Protein AF-A0A087SZW8-F1 (afdb_monomer_lite)

Sequence (141 aa):
MQVARVSGPALTCHLWENSPDEQAERQADLRAAETPLQTQIRLKEQAERQTSLGAIETPLQTQVGLEGQAQQKAVIRARDTPKQLQARRIVHAEMQTEHRRNFMHNNWSVFNNSELQYDPSFDYHNHPQIVIGSRTKKWQF

Secondary structure (DSSP, 8-state):
-----------------S-HHHHHHHHHHHHHT--HHHHHHHHHHHHHHHHHHHHT--HHHHHHHHHHHHHHHHHHHHT--HHHHHHHHHHHHHHHHHHHHHIIIIISHHHHSS-S---TTS-TTS-TT------------

Organism: Stegodyphus mimosarum (NCBI:txid407821)

Radius of gyration: 31.67 Å; chains: 1; bounding box: 56×79×94 Å

Structure (mmCIF, N/CA/C/O backbone):
data_AF-A0A087SZW8-F1
#
_entry.id   AF-A0A087SZW8-F1
#
loop_
_atom_site.group_PDB
_atom_site.id
_atom_site.type_symbol
_atom_site.label_atom_id
_atom_site.label_alt_id
_atom_site.label_comp_id
_atom_site.label_asym_id
_atom_site.label_entity_id
_atom_site.label_seq_id
_atom_site.pdbx_PDB_ins_code
_atom_site.Cartn_x
_atom_site.Cartn_y
_atom_site.Cartn_z
_atom_site.occupancy
_atom_site.B_iso_or_equiv
_atom_site.auth_seq_id
_atom_site.auth_comp_id
_atom_site.auth_asym_id
_atom_site.auth_atom_id
_atom_site.pdbx_PDB_model_num
ATOM 1 N N . MET A 1 1 ? -12.917 49.881 -51.740 1.00 40.97 1 MET A N 1
ATOM 2 C CA . MET A 1 1 ? -13.170 49.271 -50.417 1.00 40.97 1 MET A CA 1
ATOM 3 C C . MET A 1 1 ? -12.215 48.104 -50.237 1.00 40.97 1 MET A C 1
ATOM 5 O O . MET A 1 1 ? -12.313 47.131 -50.970 1.00 40.97 1 MET A O 1
ATOM 9 N N . GLN A 1 2 ? -11.235 48.258 -49.347 1.00 39.19 2 GLN A N 1
ATOM 10 C CA . GLN A 1 2 ? -10.302 47.205 -48.946 1.00 39.19 2 GLN A CA 1
ATOM 11 C C . GLN A 1 2 ? -10.979 46.318 -47.900 1.00 39.19 2 GLN A C 1
ATOM 13 O O . GLN A 1 2 ? -11.567 46.836 -46.954 1.00 39.19 2 GLN A O 1
ATOM 18 N N . VAL A 1 3 ? -10.877 44.999 -48.054 1.00 39.56 3 VAL A N 1
ATOM 19 C CA . VAL A 1 3 ? -11.194 44.040 -46.989 1.00 39.56 3 VAL A CA 1
ATOM 20 C C . VAL A 1 3 ? -9.885 43.370 -46.603 1.00 39.56 3 VAL A C 1
ATOM 22 O O . VAL A 1 3 ? -9.327 42.573 -47.358 1.00 39.56 3 VAL A O 1
ATOM 25 N N . ALA A 1 4 ? -9.357 43.776 -45.452 1.00 37.75 4 ALA A N 1
ATOM 26 C CA . ALA A 1 4 ? -8.173 43.197 -44.847 1.00 37.75 4 ALA A CA 1
ATOM 27 C C . ALA A 1 4 ? -8.467 41.740 -44.462 1.00 37.75 4 ALA A C 1
ATOM 29 O O . ALA A 1 4 ? -9.341 41.469 -43.640 1.00 37.75 4 ALA A O 1
ATOM 30 N N . ARG A 1 5 ? -7.735 40.790 -45.052 1.00 39.59 5 ARG A N 1
ATOM 31 C CA . ARG A 1 5 ? -7.655 39.430 -44.513 1.00 39.59 5 ARG A CA 1
ATOM 32 C C . ARG A 1 5 ? -6.698 39.474 -43.327 1.00 39.59 5 ARG A C 1
ATOM 34 O O . ARG A 1 5 ? -5.496 39.635 -43.508 1.00 39.59 5 ARG A O 1
ATOM 41 N N . VAL A 1 6 ? -7.250 39.374 -42.122 1.00 42.34 6 VAL A N 1
ATOM 42 C CA . VAL A 1 6 ? -6.478 39.205 -40.889 1.00 42.34 6 VAL A CA 1
ATOM 43 C C . VAL A 1 6 ? -5.785 37.846 -40.967 1.00 42.34 6 VAL A C 1
ATOM 45 O O . VAL A 1 6 ? -6.427 36.801 -40.902 1.00 42.34 6 VAL A O 1
ATOM 48 N N . SER A 1 7 ? -4.470 37.876 -41.171 1.00 43.94 7 SER A N 1
ATOM 49 C CA . SER A 1 7 ? -3.593 36.717 -41.044 1.00 43.94 7 SER A CA 1
ATOM 50 C C . SER A 1 7 ? -3.532 36.333 -39.567 1.00 43.94 7 SER A C 1
ATOM 52 O O . SER A 1 7 ? -2.878 37.012 -38.779 1.00 43.94 7 SER A O 1
ATOM 54 N N . GLY A 1 8 ? -4.245 35.276 -39.173 1.00 45.50 8 GLY A N 1
ATOM 55 C CA . GLY A 1 8 ? -4.063 34.662 -37.859 1.00 45.50 8 GLY A CA 1
ATOM 56 C C . GLY A 1 8 ? -2.666 34.035 -37.762 1.00 45.50 8 GLY A C 1
ATOM 57 O O . GLY A 1 8 ? -2.163 33.538 -38.774 1.00 45.50 8 GLY A O 1
ATOM 58 N N . PRO A 1 9 ? -2.010 34.056 -36.589 1.00 46.84 9 PRO A N 1
ATOM 59 C CA . PRO A 1 9 ? -0.742 33.367 -36.426 1.00 46.84 9 PRO A CA 1
ATOM 60 C C . PRO A 1 9 ? -0.985 31.862 -36.555 1.00 46.84 9 PRO A C 1
ATOM 62 O O . PRO A 1 9 ? -1.656 31.249 -35.724 1.00 46.84 9 PRO A O 1
ATOM 65 N N . ALA A 1 10 ? -0.434 31.271 -37.614 1.00 45.62 10 ALA A N 1
ATOM 66 C CA . ALA A 1 10 ? -0.171 29.846 -37.660 1.00 45.62 10 ALA A CA 1
ATOM 67 C C . ALA A 1 10 ? 0.727 29.532 -36.458 1.00 45.62 10 ALA A C 1
ATOM 69 O O . ALA A 1 10 ? 1.899 29.906 -36.443 1.00 45.62 10 ALA A O 1
ATOM 70 N N . LEU A 1 11 ? 0.150 28.928 -35.418 1.00 49.84 11 LEU A N 1
ATOM 71 C CA . LEU A 1 11 ? 0.903 28.412 -34.285 1.00 49.84 11 LEU A CA 1
ATOM 72 C C . LEU A 1 11 ? 1.816 27.311 -34.823 1.00 49.84 11 LEU A C 1
ATOM 74 O O . LEU A 1 11 ? 1.408 26.173 -35.031 1.00 49.84 11 LEU A O 1
ATOM 78 N N . THR A 1 12 ? 3.051 27.695 -35.117 1.00 48.44 12 THR A N 1
ATOM 79 C CA . THR A 1 12 ? 4.156 26.815 -35.463 1.00 48.44 12 THR A CA 1
ATOM 80 C C . THR A 1 12 ? 4.356 25.812 -34.332 1.00 48.44 12 THR A C 1
ATOM 82 O O . THR A 1 12 ? 4.885 26.155 -33.278 1.00 48.44 12 THR A O 1
ATOM 85 N N . CYS A 1 13 ? 3.965 24.557 -34.558 1.00 50.44 13 CYS A N 1
ATOM 86 C CA . CYS A 1 13 ? 4.208 23.410 -33.676 1.00 50.44 13 CYS A CA 1
ATOM 87 C C . CYS A 1 13 ? 5.693 22.978 -33.619 1.00 50.44 13 CYS A C 1
ATOM 89 O O . CYS A 1 13 ? 5.978 21.803 -33.417 1.00 50.44 13 CYS A O 1
ATOM 91 N N . HIS A 1 14 ? 6.649 23.890 -33.815 1.00 49.34 14 HIS A N 1
ATOM 92 C CA . HIS A 1 14 ? 8.070 23.565 -34.002 1.00 49.34 14 HIS A CA 1
ATOM 93 C C . HIS A 1 14 ? 8.968 23.886 -32.801 1.00 49.34 14 HIS A C 1
ATOM 95 O O . HIS A 1 14 ? 10.162 24.087 -32.978 1.00 49.34 14 HIS A O 1
ATOM 101 N N . LEU A 1 15 ? 8.434 23.912 -31.577 1.00 51.00 15 LEU A N 1
ATOM 102 C CA . LEU A 1 15 ? 9.267 24.119 -30.387 1.00 51.00 15 LEU A CA 1
ATOM 103 C C . LEU A 1 15 ? 8.743 23.379 -29.146 1.00 51.00 15 LEU A C 1
ATOM 105 O O . LEU A 1 15 ? 8.576 23.959 -28.080 1.00 51.00 15 LEU A O 1
ATOM 109 N N . TRP A 1 16 ? 8.480 22.080 -29.285 1.00 55.34 16 TRP A N 1
ATOM 110 C CA . TRP A 1 16 ? 8.518 21.150 -28.149 1.00 55.34 16 TRP A CA 1
ATOM 111 C C . TRP A 1 16 ? 9.837 20.380 -28.229 1.00 55.34 16 TRP A C 1
ATOM 113 O O . TRP A 1 16 ? 9.863 19.177 -28.474 1.00 55.34 16 TRP A O 1
ATOM 123 N N . GLU A 1 17 ? 10.955 21.095 -28.115 1.00 58.66 17 GLU A N 1
ATOM 124 C CA . GLU A 1 17 ? 12.259 20.462 -27.926 1.00 58.66 17 GLU A CA 1
ATOM 125 C C . GLU A 1 17 ? 12.259 19.830 -26.539 1.00 58.66 17 GLU A C 1
ATOM 127 O O . GLU A 1 17 ? 12.381 20.532 -25.536 1.00 58.66 17 GLU A O 1
ATOM 132 N N . ASN A 1 18 ? 11.973 18.526 -26.522 1.00 60.97 18 ASN A N 1
ATOM 133 C CA . ASN A 1 18 ? 12.292 17.475 -25.554 1.00 60.97 18 ASN A CA 1
ATOM 134 C C . ASN A 1 18 ? 11.125 16.476 -25.575 1.00 60.97 18 ASN A C 1
ATOM 136 O O . ASN A 1 18 ? 10.067 16.756 -25.002 1.00 60.97 18 ASN A O 1
ATOM 140 N N . SER A 1 19 ? 11.307 15.323 -26.226 1.00 77.75 19 SER A N 1
ATOM 141 C CA . SER A 1 19 ? 10.307 14.245 -26.186 1.00 77.75 19 SER A CA 1
ATOM 142 C C . SER A 1 19 ? 10.031 13.863 -24.718 1.00 77.75 19 SER A C 1
ATOM 144 O O . SER A 1 19 ? 10.971 13.880 -23.914 1.00 77.75 19 SER A O 1
ATOM 146 N N . PRO A 1 20 ? 8.790 13.515 -24.318 1.00 80.38 20 PRO A N 1
ATOM 147 C CA . PRO A 1 20 ? 8.496 13.020 -22.968 1.00 80.38 20 PRO A CA 1
ATOM 148 C C . PRO A 1 20 ? 9.444 11.899 -22.514 1.00 80.38 20 PRO A C 1
ATOM 150 O O . PRO A 1 20 ? 9.788 11.822 -21.334 1.00 80.38 20 PRO A O 1
ATOM 153 N N . ASP A 1 21 ? 9.926 11.096 -23.463 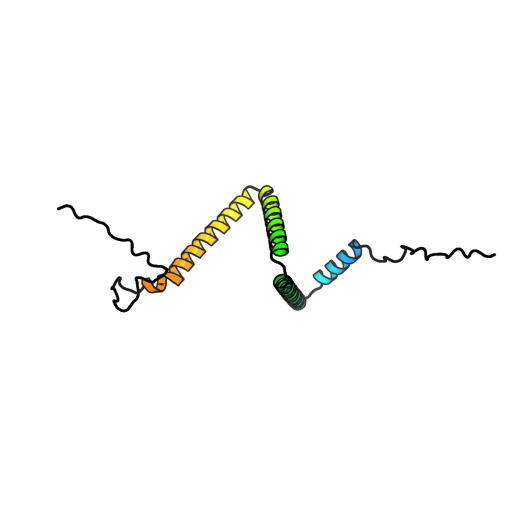1.00 83.50 21 ASP A N 1
ATOM 154 C CA . ASP A 1 21 ? 10.889 10.021 -23.226 1.00 83.50 21 ASP A CA 1
ATOM 155 C C . ASP A 1 21 ? 12.265 10.564 -22.795 1.00 83.50 21 ASP A C 1
ATOM 157 O O . ASP A 1 21 ? 12.802 10.155 -21.768 1.00 83.50 21 ASP A O 1
ATOM 161 N N . GLU A 1 22 ? 12.789 11.588 -23.476 1.00 85.44 22 GLU A N 1
ATOM 162 C CA . GLU A 1 22 ? 14.067 12.237 -23.127 1.00 85.44 22 GLU A CA 1
ATOM 163 C C . GLU A 1 22 ? 13.997 12.981 -21.782 1.00 85.44 22 GLU A C 1
ATOM 165 O O . GLU A 1 22 ? 15.005 13.215 -21.109 1.00 85.44 22 GLU A O 1
ATOM 170 N N . GLN A 1 23 ? 12.809 13.441 -21.383 1.00 87.00 23 GLN A N 1
ATOM 171 C CA . GLN A 1 23 ? 12.600 14.028 -20.058 1.00 87.00 23 GLN A CA 1
ATOM 172 C C . GLN A 1 23 ? 12.575 12.949 -18.972 1.00 87.00 23 GLN A C 1
ATOM 174 O O . GLN A 1 23 ? 13.165 13.141 -17.906 1.00 87.00 23 GLN A O 1
ATOM 179 N N . ALA A 1 24 ? 11.924 11.815 -19.240 1.00 89.44 24 ALA A N 1
ATOM 180 C CA . ALA A 1 24 ? 11.871 10.686 -18.321 1.00 89.44 24 ALA A CA 1
ATOM 181 C C . ALA A 1 24 ? 13.263 10.084 -18.076 1.00 89.44 24 ALA A C 1
ATOM 183 O O . ALA A 1 24 ? 13.597 9.802 -16.923 1.00 89.44 24 ALA A O 1
ATOM 184 N N . GLU A 1 25 ? 14.083 9.956 -19.124 1.00 92.00 25 GLU A N 1
ATOM 185 C CA . GLU A 1 25 ? 15.470 9.483 -19.031 1.00 92.00 25 GLU A CA 1
ATOM 186 C C . GLU A 1 25 ? 16.326 10.411 -18.167 1.00 92.00 25 GLU A C 1
ATOM 188 O O . GLU A 1 25 ? 16.887 9.972 -17.165 1.00 92.00 25 GLU A O 1
ATOM 193 N N . ARG A 1 26 ? 16.317 11.723 -18.439 1.00 90.19 26 ARG A N 1
ATOM 194 C CA . ARG A 1 26 ? 17.044 12.698 -17.606 1.00 90.19 26 ARG A CA 1
ATOM 195 C C . ARG A 1 26 ? 16.618 12.655 -16.142 1.00 90.19 26 ARG A C 1
ATOM 197 O O . ARG A 1 26 ? 17.454 12.752 -15.248 1.00 90.19 26 ARG A O 1
ATOM 204 N N . GLN A 1 27 ? 15.323 12.506 -15.869 1.00 91.25 27 GLN A N 1
ATOM 205 C CA . GLN A 1 27 ? 14.849 12.354 -14.494 1.00 91.25 27 GLN A CA 1
ATOM 206 C C . GLN A 1 27 ? 15.308 11.039 -13.859 1.00 91.25 27 GLN A C 1
ATOM 208 O O . GLN A 1 27 ? 15.560 11.009 -12.656 1.00 91.25 27 GLN A O 1
ATOM 213 N N . ALA A 1 28 ? 15.389 9.950 -14.624 1.00 92.62 28 ALA A N 1
ATOM 214 C CA . ALA A 1 28 ? 15.907 8.681 -14.131 1.00 92.62 28 ALA A CA 1
ATOM 215 C C . ALA A 1 28 ? 17.396 8.789 -13.776 1.00 92.62 28 ALA A C 1
ATOM 217 O O . ALA A 1 28 ? 17.771 8.363 -12.685 1.00 92.62 28 ALA A O 1
ATOM 218 N N . ASP A 1 29 ? 18.195 9.439 -14.621 1.00 94.25 29 ASP A N 1
ATOM 219 C CA . ASP A 1 29 ? 19.623 9.666 -14.380 1.00 94.25 29 ASP A CA 1
ATOM 220 C C . ASP A 1 29 ? 19.860 10.547 -13.152 1.00 94.25 29 ASP A C 1
ATOM 222 O O . ASP A 1 29 ? 20.668 10.212 -12.284 1.00 94.25 29 ASP A O 1
ATOM 226 N N . LEU A 1 30 ? 19.094 11.636 -13.016 1.00 92.38 30 LEU A N 1
ATOM 227 C CA . LEU A 1 30 ? 19.144 12.485 -11.824 1.00 92.38 30 LEU A CA 1
ATOM 228 C C . LEU A 1 30 ? 18.779 11.700 -10.561 1.00 92.38 30 LEU A C 1
ATOM 230 O O . LEU A 1 30 ? 19.473 11.825 -9.557 1.00 92.38 30 LEU A O 1
ATOM 234 N N . ARG A 1 31 ? 17.743 10.848 -10.617 1.00 92.25 31 ARG A N 1
ATOM 235 C CA . ARG A 1 31 ? 17.362 9.979 -9.491 1.00 92.25 31 ARG A CA 1
ATOM 236 C C . ARG A 1 31 ? 18.438 8.947 -9.161 1.00 92.25 31 ARG A C 1
ATOM 238 O O . ARG A 1 31 ? 18.642 8.658 -7.988 1.00 92.25 31 ARG A O 1
ATOM 245 N N . ALA A 1 32 ? 19.117 8.390 -10.161 1.00 93.62 32 ALA A N 1
ATOM 246 C CA . ALA A 1 32 ? 20.194 7.425 -9.954 1.00 93.62 32 ALA A CA 1
ATOM 247 C C . ALA A 1 32 ? 21.436 8.065 -9.310 1.00 93.62 32 ALA A C 1
ATOM 249 O O . ALA A 1 32 ? 22.161 7.394 -8.578 1.00 93.62 32 ALA A O 1
ATOM 250 N N . ALA A 1 33 ? 21.656 9.359 -9.552 1.00 95.50 33 ALA A N 1
ATOM 251 C CA . ALA A 1 33 ? 22.738 10.138 -8.959 1.00 95.50 33 ALA A CA 1
ATOM 252 C C . ALA A 1 33 ? 22.401 10.736 -7.575 1.00 95.50 33 ALA A C 1
ATOM 254 O O . ALA A 1 33 ? 23.278 11.338 -6.950 1.00 95.50 33 ALA A O 1
ATOM 255 N N . GLU A 1 34 ? 21.163 10.597 -7.078 1.00 95.38 34 GLU A N 1
ATOM 256 C CA . GLU A 1 34 ? 20.768 11.118 -5.764 1.00 95.38 34 GLU A CA 1
ATOM 257 C C . GLU A 1 34 ? 21.571 10.451 -4.637 1.00 95.38 34 GLU A C 1
ATOM 259 O O . GLU A 1 34 ? 21.674 9.229 -4.529 1.00 95.38 34 GLU A O 1
ATOM 264 N N . THR A 1 35 ? 22.079 11.265 -3.713 1.00 97.12 35 THR A N 1
ATOM 265 C CA . THR A 1 35 ? 22.602 10.748 -2.443 1.00 97.12 35 THR A CA 1
ATOM 266 C C . THR A 1 35 ? 21.459 10.216 -1.566 1.00 97.12 35 THR A C 1
ATOM 268 O O . THR A 1 35 ? 20.315 10.674 -1.688 1.00 97.12 35 THR A O 1
ATOM 271 N N . PRO A 1 36 ? 21.737 9.327 -0.593 1.00 96.06 36 PRO A N 1
ATOM 272 C CA . PRO A 1 36 ? 20.712 8.844 0.335 1.00 96.06 36 PRO A CA 1
ATOM 273 C C . PRO A 1 36 ? 19.994 9.964 1.105 1.00 96.06 36 PRO A C 1
ATOM 275 O O . PRO A 1 36 ? 18.805 9.849 1.404 1.00 96.06 36 PRO A O 1
ATOM 278 N N . LEU A 1 37 ? 20.696 11.061 1.418 1.00 96.75 37 LEU A N 1
ATOM 279 C CA . LEU A 1 37 ? 20.106 12.218 2.095 1.00 96.75 37 LEU A CA 1
ATOM 280 C C . LEU A 1 37 ? 19.155 12.983 1.164 1.00 96.75 37 LEU A C 1
ATOM 282 O O . LEU A 1 37 ? 18.040 13.305 1.566 1.00 96.75 37 LEU A O 1
ATOM 286 N N . GLN A 1 38 ? 19.555 13.220 -0.089 1.00 95.69 38 GLN A N 1
ATOM 287 C CA . GLN A 1 38 ? 18.692 13.852 -1.095 1.00 95.69 38 GLN A CA 1
ATOM 288 C C . GLN A 1 38 ? 17.452 13.002 -1.388 1.00 95.69 38 GLN A C 1
ATOM 290 O O . GLN A 1 38 ? 16.347 13.537 -1.440 1.00 95.69 38 GLN A O 1
ATOM 295 N N . THR A 1 39 ? 17.615 11.678 -1.480 1.00 95.69 39 THR A N 1
ATOM 296 C CA . THR A 1 39 ? 16.491 10.745 -1.643 1.00 95.69 39 THR A CA 1
ATOM 297 C C . THR A 1 39 ? 15.504 10.874 -0.481 1.00 95.69 39 THR A C 1
ATOM 299 O O . THR A 1 39 ? 14.300 10.980 -0.704 1.00 95.69 39 THR A O 1
ATOM 302 N N . GLN A 1 40 ? 15.991 10.905 0.766 1.00 97.25 40 GLN A N 1
ATOM 303 C CA . GLN A 1 40 ? 15.127 11.064 1.940 1.00 97.25 40 GLN A CA 1
ATOM 304 C C . GLN A 1 40 ? 14.381 12.400 1.947 1.00 97.25 40 GLN A C 1
ATOM 306 O O . GLN A 1 40 ? 13.179 12.413 2.208 1.00 97.25 40 GLN A O 1
ATOM 311 N N . ILE A 1 41 ? 15.063 13.506 1.634 1.00 97.12 41 ILE A N 1
ATOM 312 C CA . ILE A 1 41 ? 14.442 14.836 1.555 1.00 97.12 41 ILE A CA 1
ATOM 313 C C . ILE A 1 41 ? 13.338 14.836 0.492 1.00 97.12 41 ILE A C 1
ATOM 315 O O . ILE A 1 41 ? 12.195 15.173 0.800 1.00 97.12 41 ILE A O 1
ATOM 319 N N . ARG A 1 42 ? 13.634 14.349 -0.720 1.00 96.75 42 ARG A N 1
ATOM 320 C CA . ARG A 1 42 ? 12.658 14.259 -1.815 1.00 96.75 42 ARG A CA 1
ATOM 321 C C . ARG A 1 42 ? 11.444 13.410 -1.440 1.00 96.75 42 ARG A C 1
ATOM 323 O O . ARG A 1 42 ? 10.311 13.789 -1.734 1.00 96.75 42 ARG A O 1
ATOM 330 N N . LEU A 1 43 ? 11.663 12.254 -0.808 1.00 96.62 43 LEU A N 1
ATOM 331 C CA . LEU A 1 43 ? 10.582 11.372 -0.360 1.00 96.62 43 LEU A CA 1
ATOM 332 C C . LEU A 1 43 ? 9.719 12.028 0.719 1.00 96.62 43 LEU A C 1
ATOM 334 O O . LEU A 1 43 ? 8.495 11.902 0.673 1.00 96.62 43 LEU A O 1
ATOM 338 N N . LYS A 1 44 ? 10.333 12.761 1.652 1.00 97.31 44 LYS A N 1
ATOM 339 C CA . LYS A 1 44 ? 9.613 13.507 2.685 1.00 97.3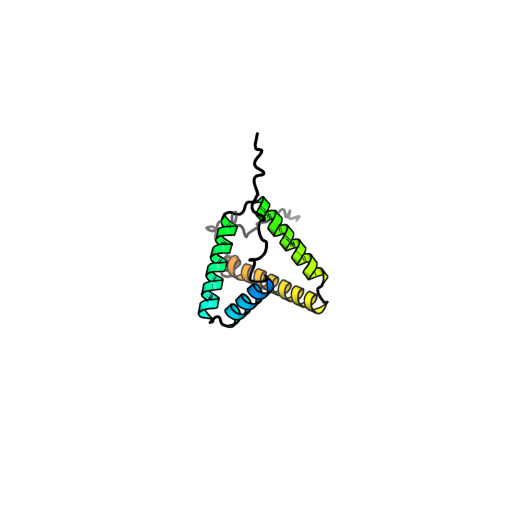1 44 LYS A CA 1
ATOM 340 C C . LYS A 1 44 ? 8.730 14.594 2.070 1.00 97.31 44 LYS A C 1
ATOM 342 O O . LYS A 1 44 ? 7.532 14.619 2.331 1.00 97.31 44 LYS A O 1
ATOM 347 N N . GLU A 1 45 ? 9.281 15.418 1.183 1.00 96.50 45 GLU A N 1
ATOM 348 C CA . GLU A 1 45 ? 8.525 16.455 0.466 1.00 96.50 45 GLU A CA 1
ATOM 349 C C . GLU A 1 45 ? 7.402 15.865 -0.400 1.00 96.50 45 GLU A C 1
ATOM 351 O O . GLU A 1 45 ? 6.338 16.463 -0.579 1.00 96.50 45 GLU A O 1
ATOM 356 N N . GLN A 1 46 ? 7.619 14.683 -0.982 1.00 97.31 46 GLN A N 1
ATOM 357 C CA . GLN A 1 46 ? 6.583 13.973 -1.726 1.00 97.31 46 GLN A CA 1
ATOM 358 C C . GLN A 1 46 ? 5.449 13.507 -0.802 1.00 97.31 46 GLN A C 1
ATOM 360 O O . GLN A 1 46 ? 4.281 13.701 -1.142 1.00 97.31 46 GLN A O 1
ATOM 365 N N . ALA A 1 47 ? 5.775 12.939 0.360 1.00 96.00 47 ALA A N 1
ATOM 366 C CA . ALA A 1 47 ? 4.788 12.503 1.344 1.00 96.00 47 ALA A CA 1
ATOM 367 C C . ALA A 1 47 ? 3.978 13.683 1.913 1.00 96.00 47 ALA A C 1
ATOM 369 O O . ALA A 1 47 ? 2.758 13.589 2.049 1.00 96.00 47 ALA A O 1
ATOM 370 N N . GLU A 1 48 ? 4.624 14.820 2.185 1.00 97.19 48 GLU A N 1
ATOM 371 C CA . GLU A 1 48 ? 3.961 16.046 2.654 1.00 97.19 48 GLU A CA 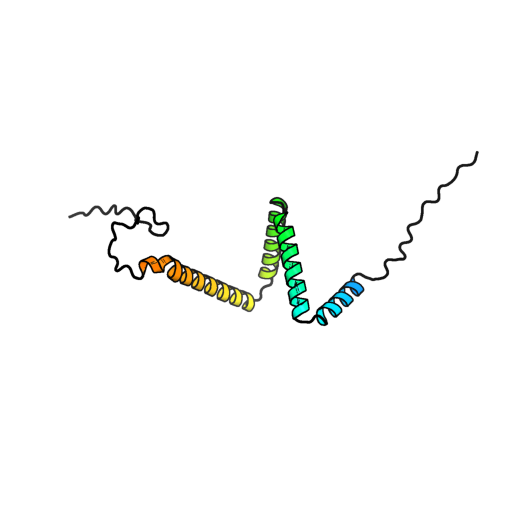1
ATOM 372 C C . GLU A 1 48 ? 2.973 16.593 1.615 1.00 97.19 48 GLU A C 1
ATOM 374 O O . GLU A 1 48 ? 1.826 16.917 1.945 1.00 97.19 48 GLU A O 1
ATOM 379 N N . ARG A 1 49 ? 3.371 16.622 0.336 1.00 95.94 49 ARG A N 1
ATOM 380 C CA . ARG A 1 49 ? 2.475 17.005 -0.765 1.00 95.94 49 ARG A CA 1
ATOM 381 C C . ARG A 1 49 ? 1.291 16.054 -0.891 1.00 95.94 49 ARG A C 1
ATOM 383 O O . ARG A 1 49 ? 0.163 16.516 -1.021 1.00 95.94 49 ARG A O 1
ATOM 390 N N . GLN A 1 50 ? 1.522 14.745 -0.817 1.00 95.19 50 GLN A N 1
ATOM 391 C CA . GLN A 1 50 ? 0.446 13.750 -0.873 1.00 95.19 50 GLN A CA 1
ATOM 392 C C . GLN A 1 50 ? -0.528 13.891 0.298 1.00 95.19 50 GLN A C 1
ATOM 394 O O . GLN A 1 50 ? -1.736 13.830 0.094 1.00 95.19 50 GLN A O 1
ATOM 399 N N . THR A 1 51 ? -0.016 14.144 1.502 1.00 94.38 51 THR A N 1
ATOM 400 C CA . THR A 1 51 ? -0.845 14.381 2.692 1.00 94.38 51 THR A CA 1
ATOM 401 C C . THR A 1 51 ? -1.701 15.634 2.521 1.00 94.38 51 THR A C 1
ATOM 403 O O . THR A 1 51 ? -2.898 15.610 2.792 1.00 94.38 51 THR A O 1
ATOM 406 N N . SER A 1 52 ? -1.105 16.712 2.007 1.00 94.31 52 SER A N 1
ATOM 407 C CA . SER A 1 52 ? -1.811 17.972 1.751 1.00 94.31 52 SER A CA 1
ATOM 408 C C . SER A 1 52 ? -2.906 17.814 0.693 1.00 94.31 52 SER A C 1
ATOM 410 O O . SER A 1 52 ? -4.007 18.326 0.871 1.00 94.31 52 SER A O 1
ATOM 412 N N . LEU A 1 53 ? -2.629 17.071 -0.384 1.00 93.19 53 LEU A N 1
ATOM 413 C CA . LEU A 1 53 ? -3.617 16.760 -1.420 1.00 93.19 53 LEU A CA 1
ATOM 414 C C . LEU A 1 53 ? -4.749 15.874 -0.888 1.00 93.19 53 LEU A C 1
ATOM 416 O O . LEU A 1 53 ? -5.907 16.125 -1.201 1.00 93.19 53 LEU A O 1
ATOM 420 N N . GLY A 1 54 ? -4.433 14.880 -0.054 1.00 91.75 54 GLY A N 1
ATOM 421 C CA . GLY A 1 54 ? -5.442 14.037 0.588 1.00 91.75 54 GLY A CA 1
ATOM 422 C C . GLY A 1 54 ? -6.346 14.813 1.549 1.00 91.75 54 GLY A C 1
ATOM 423 O O . GLY A 1 54 ? -7.534 14.530 1.633 1.00 91.75 54 GLY A O 1
ATOM 424 N N . ALA A 1 55 ? -5.821 15.832 2.237 1.00 91.88 55 ALA A N 1
ATOM 425 C CA . ALA A 1 55 ? -6.602 16.642 3.175 1.00 91.88 55 ALA A CA 1
ATOM 426 C C . ALA A 1 55 ? -7.678 17.513 2.497 1.00 91.88 55 ALA A C 1
ATOM 428 O O . ALA A 1 55 ? -8.669 17.862 3.136 1.00 91.88 55 ALA A O 1
ATOM 429 N N . ILE A 1 56 ? -7.484 17.868 1.222 1.00 94.88 56 ILE A N 1
ATOM 430 C CA . ILE A 1 56 ? -8.442 18.654 0.425 1.00 94.88 56 ILE A CA 1
ATOM 431 C C . ILE A 1 56 ? -9.302 17.785 -0.503 1.00 94.88 56 ILE A C 1
ATOM 433 O O . ILE A 1 56 ? -10.116 18.316 -1.260 1.00 94.88 56 ILE A O 1
ATOM 437 N N . GLU A 1 57 ? -9.104 16.465 -0.485 1.00 91.62 57 GLU A N 1
ATOM 438 C CA . GLU A 1 57 ? -9.823 15.533 -1.346 1.00 91.62 57 GLU A CA 1
ATOM 439 C C . GLU A 1 57 ? -11.303 15.454 -0.944 1.00 91.62 57 GLU A C 1
ATOM 441 O O . GLU A 1 57 ? -11.665 15.360 0.230 1.00 91.62 57 GLU A O 1
ATOM 446 N N . THR A 1 58 ? -12.190 15.502 -1.937 1.00 95.81 58 THR A N 1
ATOM 447 C CA . THR A 1 58 ? -13.630 15.344 -1.698 1.00 95.81 58 THR A CA 1
ATOM 448 C C . THR A 1 58 ? -13.992 13.872 -1.471 1.00 95.81 58 THR A C 1
ATOM 450 O O . THR A 1 58 ? -13.364 12.997 -2.068 1.00 95.81 58 THR A O 1
ATOM 453 N N . PRO A 1 59 ? -15.072 13.555 -0.728 1.00 94.56 59 PRO A N 1
ATOM 454 C CA . PRO A 1 59 ? -15.499 12.167 -0.526 1.00 94.56 59 PRO A CA 1
ATOM 455 C C . PRO A 1 59 ? -15.704 11.379 -1.829 1.00 94.56 59 PRO A C 1
ATOM 457 O O . PRO A 1 59 ? -15.391 10.193 -1.889 1.00 94.56 59 PRO A O 1
ATOM 460 N N . LEU A 1 60 ? -16.188 12.041 -2.890 1.00 95.88 60 LEU A N 1
ATOM 461 C CA . LEU A 1 60 ? -16.364 11.424 -4.206 1.00 95.88 60 LEU A CA 1
ATOM 462 C C . LEU A 1 60 ? -15.018 11.082 -4.865 1.00 95.88 60 LEU A C 1
ATOM 464 O O . LEU A 1 60 ? -14.870 9.995 -5.415 1.00 95.88 60 LEU A O 1
ATOM 468 N N . GLN A 1 61 ? -14.034 11.983 -4.798 1.00 94.12 61 GLN A N 1
ATOM 469 C CA . GLN A 1 61 ? -12.682 11.717 -5.302 1.00 94.12 61 GLN A CA 1
ATOM 470 C C . GLN A 1 61 ? -12.027 10.568 -4.533 1.00 94.12 61 GLN A C 1
ATOM 472 O O . GLN A 1 61 ? -11.526 9.636 -5.161 1.00 94.12 61 GLN A O 1
ATOM 477 N N . THR A 1 62 ? -12.149 10.563 -3.201 1.00 94.00 62 THR A N 1
ATOM 478 C CA . THR A 1 62 ? -11.656 9.465 -2.365 1.00 94.00 62 THR A CA 1
ATOM 479 C C . THR A 1 62 ? -12.316 8.142 -2.748 1.00 94.00 62 THR A C 1
ATOM 481 O O . THR A 1 62 ? -11.627 7.133 -2.891 1.00 94.00 62 THR A O 1
ATOM 484 N N . GLN A 1 63 ? -13.635 8.120 -2.968 1.00 96.06 63 GLN A N 1
ATOM 485 C CA . GLN A 1 63 ? -14.336 6.909 -3.395 1.00 96.06 63 GLN A CA 1
ATOM 486 C C . GLN A 1 63 ? -13.816 6.397 -4.745 1.00 96.06 63 GLN A C 1
ATOM 488 O O . GLN A 1 63 ? -13.459 5.224 -4.853 1.00 96.06 63 GLN A O 1
ATOM 493 N N . VAL A 1 64 ? -13.709 7.269 -5.751 1.00 96.56 64 VAL A N 1
ATOM 494 C CA . VAL A 1 64 ? -13.172 6.908 -7.074 1.00 96.56 64 VAL A CA 1
ATOM 495 C C . VAL A 1 64 ? -11.734 6.389 -6.958 1.00 96.56 64 VAL A C 1
ATOM 497 O O . VAL A 1 64 ? -11.381 5.382 -7.577 1.00 96.56 64 VAL A O 1
ATOM 500 N N . GLY A 1 65 ? -10.907 7.023 -6.123 1.00 93.81 65 GLY A N 1
ATOM 501 C CA . GLY A 1 65 ? -9.542 6.582 -5.842 1.00 93.81 65 GLY A CA 1
ATOM 502 C C . GLY A 1 65 ? -9.485 5.197 -5.190 1.00 93.81 65 GLY A C 1
ATOM 503 O O . GLY A 1 65 ? -8.689 4.348 -5.601 1.00 93.81 65 GLY A O 1
ATOM 504 N N . LEU A 1 66 ? -10.351 4.931 -4.208 1.00 96.06 66 LEU A N 1
ATOM 505 C CA . LEU A 1 66 ? -10.455 3.628 -3.545 1.00 96.06 66 LEU A CA 1
ATOM 506 C C . LEU A 1 66 ? -10.933 2.532 -4.503 1.00 96.06 66 LEU A C 1
ATOM 508 O O . LEU A 1 66 ? -10.378 1.431 -4.493 1.00 96.06 66 LEU A O 1
ATOM 512 N N . GLU A 1 67 ? -11.916 2.828 -5.352 1.00 97.19 67 GLU A N 1
ATOM 513 C CA . GLU A 1 67 ? -12.413 1.903 -6.372 1.00 97.19 67 GLU A CA 1
ATOM 514 C C . GLU A 1 67 ? -11.318 1.558 -7.390 1.00 97.19 67 GLU A C 1
ATOM 516 O O . GLU A 1 67 ? -11.067 0.376 -7.647 1.00 97.19 67 GLU A O 1
ATOM 521 N N . GLY A 1 68 ? -10.587 2.559 -7.891 1.00 97.31 68 GLY A N 1
ATOM 522 C CA . GLY A 1 68 ? -9.450 2.348 -8.791 1.00 97.31 68 GLY A CA 1
ATOM 523 C C . GLY A 1 68 ? -8.350 1.488 -8.157 1.00 97.31 68 GLY A C 1
ATOM 524 O O . GLY A 1 68 ? -7.869 0.527 -8.767 1.00 97.31 68 GLY A O 1
ATOM 525 N N . GLN A 1 69 ? -7.999 1.752 -6.894 1.00 97.06 69 GLN A N 1
ATOM 526 C CA . GLN A 1 69 ? -7.039 0.923 -6.157 1.00 97.06 69 GLN A CA 1
ATOM 527 C C . GLN A 1 69 ? -7.536 -0.514 -5.952 1.00 97.06 69 GLN A C 1
ATOM 529 O O . GLN A 1 69 ? -6.748 -1.460 -6.049 1.00 97.06 69 GLN A O 1
ATOM 534 N N . ALA A 1 70 ? -8.821 -0.704 -5.650 1.00 97.06 70 ALA A N 1
ATOM 535 C CA . ALA A 1 70 ? -9.408 -2.028 -5.472 1.00 97.06 70 ALA A CA 1
ATOM 536 C C . ALA A 1 70 ? -9.367 -2.836 -6.777 1.00 97.06 70 ALA A C 1
ATOM 538 O O . ALA A 1 70 ? -8.955 -4.000 -6.762 1.00 97.06 70 ALA A O 1
ATOM 539 N N . GLN A 1 71 ? -9.710 -2.208 -7.905 1.00 97.94 71 GLN A N 1
ATOM 540 C CA . GLN A 1 71 ? -9.628 -2.815 -9.235 1.00 97.94 71 GLN A CA 1
ATOM 541 C C . GLN A 1 71 ? -8.189 -3.192 -9.595 1.00 97.94 71 GLN A C 1
ATOM 543 O O . GLN A 1 71 ? -7.928 -4.335 -9.971 1.00 97.94 71 GLN A O 1
ATOM 548 N N . GLN A 1 72 ? -7.230 -2.279 -9.408 1.00 97.12 72 GLN A N 1
ATOM 549 C CA . GLN A 1 72 ? -5.819 -2.556 -9.676 1.00 97.12 72 GLN A CA 1
ATOM 550 C C . GLN A 1 72 ? -5.312 -3.735 -8.837 1.00 97.12 72 GLN A C 1
ATOM 552 O O . GLN A 1 72 ? -4.666 -4.644 -9.363 1.00 97.12 72 GLN A O 1
ATOM 557 N N . LYS A 1 73 ? -5.650 -3.766 -7.540 1.00 96.62 73 LYS A N 1
ATOM 558 C CA . LYS A 1 73 ? -5.328 -4.903 -6.673 1.00 96.62 73 LYS A CA 1
ATOM 559 C C . LYS A 1 73 ? -5.950 -6.181 -7.224 1.00 96.62 73 LYS A C 1
ATOM 561 O O . LYS A 1 73 ? -5.231 -7.163 -7.346 1.00 96.62 73 LYS A O 1
ATOM 566 N N . ALA A 1 74 ? -7.228 -6.189 -7.597 1.00 96.12 74 ALA A N 1
ATOM 567 C CA . ALA A 1 74 ? -7.881 -7.372 -8.161 1.00 96.12 74 ALA A CA 1
ATOM 568 C C . ALA A 1 74 ? -7.173 -7.892 -9.425 1.00 96.12 74 ALA A C 1
ATOM 570 O O . ALA A 1 74 ? -6.928 -9.094 -9.525 1.00 96.12 74 ALA A O 1
ATOM 571 N N . VAL A 1 75 ? -6.759 -7.000 -10.333 1.00 97.62 75 VAL A N 1
ATOM 572 C CA . VAL A 1 75 ? -5.991 -7.360 -11.539 1.00 97.62 75 VAL A CA 1
ATOM 573 C C . VAL A 1 75 ? -4.648 -7.992 -11.179 1.00 97.62 75 VAL A C 1
ATOM 575 O O . VAL A 1 75 ? -4.288 -9.023 -11.745 1.00 97.62 75 VAL A O 1
ATOM 578 N N . ILE A 1 76 ? -3.917 -7.413 -10.221 1.00 95.56 76 ILE A N 1
ATOM 579 C CA . ILE A 1 76 ? -2.652 -7.983 -9.739 1.00 95.56 76 ILE A CA 1
ATOM 580 C C . ILE A 1 76 ? -2.900 -9.379 -9.155 1.00 95.56 76 ILE A C 1
ATOM 582 O O . ILE A 1 76 ? -2.223 -10.326 -9.540 1.00 95.56 76 ILE A O 1
ATOM 586 N N . ARG A 1 77 ? -3.923 -9.533 -8.302 1.00 94.44 77 ARG A N 1
ATOM 587 C CA . ARG A 1 77 ? -4.262 -10.821 -7.672 1.00 94.44 77 ARG A CA 1
ATOM 588 C C . ARG A 1 77 ? -4.646 -11.894 -8.686 1.00 94.44 77 ARG A C 1
ATOM 590 O O . ARG A 1 77 ? -4.299 -13.053 -8.494 1.00 94.44 77 ARG A O 1
ATOM 597 N N . ALA A 1 78 ? -5.351 -11.523 -9.751 1.00 95.31 78 ALA A N 1
ATOM 598 C CA . ALA A 1 78 ? -5.730 -12.449 -10.815 1.00 95.31 78 ALA A CA 1
ATOM 599 C C . ALA A 1 78 ? -4.514 -12.994 -11.585 1.00 95.31 78 ALA A C 1
ATOM 601 O O . ALA A 1 78 ? -4.598 -14.065 -12.180 1.00 95.31 78 ALA A O 1
ATOM 602 N N . ARG A 1 79 ? -3.386 -12.271 -11.563 1.00 96.69 79 ARG A N 1
ATOM 603 C CA . ARG A 1 79 ? -2.121 -12.659 -12.202 1.00 96.69 79 ARG A CA 1
ATOM 604 C C . ARG A 1 79 ? -1.149 -13.364 -11.252 1.00 96.69 79 ARG A C 1
ATOM 606 O O . ARG A 1 79 ? -0.046 -13.703 -11.677 1.00 96.69 79 ARG A O 1
ATOM 613 N N . ASP A 1 80 ? -1.523 -13.576 -9.989 1.00 95.44 80 ASP A N 1
ATOM 614 C CA . ASP A 1 80 ? -0.649 -14.236 -9.023 1.00 95.44 80 ASP A CA 1
ATOM 615 C C . ASP A 1 80 ? -0.329 -15.670 -9.454 1.00 95.44 80 ASP A C 1
ATOM 617 O O . ASP A 1 80 ? -1.210 -16.486 -9.733 1.00 95.44 80 ASP A O 1
ATOM 621 N N . THR A 1 81 ? 0.949 -16.022 -9.386 1.00 97.69 81 THR A N 1
ATOM 622 C CA . THR A 1 81 ? 1.371 -17.424 -9.410 1.00 97.69 81 THR A CA 1
ATOM 623 C C . THR A 1 81 ? 0.944 -18.140 -8.117 1.00 97.69 81 THR A C 1
ATOM 625 O O . THR A 1 81 ? 0.814 -17.499 -7.066 1.00 97.69 81 THR A O 1
ATOM 628 N N . PRO A 1 82 ? 0.811 -19.483 -8.113 1.00 97.12 82 PRO A N 1
ATOM 629 C CA . PRO A 1 82 ? 0.497 -20.237 -6.895 1.00 97.12 82 PRO A CA 1
ATOM 630 C C . PRO A 1 82 ? 1.448 -19.944 -5.722 1.00 97.12 82 PRO A C 1
ATOM 632 O O . PRO A 1 82 ? 1.007 -19.827 -4.578 1.00 97.12 82 PRO A O 1
ATOM 635 N N . LYS A 1 83 ? 2.743 -19.739 -6.005 1.00 97.81 83 LYS A N 1
ATOM 636 C CA . LYS A 1 83 ? 3.756 -19.376 -5.002 1.00 97.81 83 LYS A CA 1
ATOM 637 C C . LYS A 1 83 ? 3.496 -17.993 -4.389 1.00 97.81 83 LYS A C 1
ATOM 639 O O . LYS A 1 83 ? 3.579 -17.844 -3.173 1.00 97.81 83 LYS A O 1
ATOM 644 N N . GLN A 1 84 ? 3.154 -16.993 -5.205 1.00 97.25 84 GLN A N 1
ATOM 645 C CA . GLN A 1 84 ? 2.814 -15.644 -4.726 1.00 97.25 84 GLN A CA 1
ATOM 646 C C . GLN A 1 84 ? 1.521 -15.647 -3.901 1.00 97.25 84 GLN A C 1
ATOM 648 O O . GLN A 1 84 ? 1.462 -15.023 -2.840 1.00 97.25 84 GLN A O 1
ATOM 653 N N . LEU A 1 85 ? 0.511 -16.409 -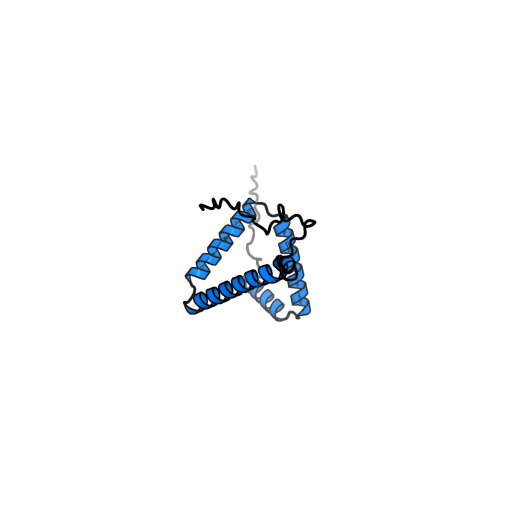4.334 1.00 96.50 85 LEU A N 1
ATOM 654 C CA . LEU A 1 85 ? -0.725 -16.594 -3.577 1.00 96.50 85 LEU A CA 1
ATOM 655 C C . LEU A 1 85 ? -0.453 -17.213 -2.199 1.00 96.50 85 LEU A C 1
ATOM 657 O O . LEU A 1 85 ? -0.986 -16.733 -1.195 1.00 96.50 85 LEU A O 1
ATOM 661 N N . GLN A 1 86 ? 0.374 -18.261 -2.142 1.00 97.62 86 GLN A N 1
ATOM 662 C CA . GLN A 1 86 ? 0.753 -18.911 -0.888 1.00 97.62 86 GLN A CA 1
ATOM 663 C C . GLN A 1 86 ? 1.519 -17.954 0.031 1.00 97.62 86 GLN A C 1
ATOM 665 O O . GLN A 1 86 ? 1.150 -17.825 1.196 1.00 97.62 86 GLN A O 1
ATOM 670 N N . ALA A 1 87 ? 2.515 -17.232 -0.491 1.00 97.25 87 ALA A N 1
ATOM 671 C CA . ALA A 1 87 ? 3.270 -16.246 0.279 1.00 97.25 87 ALA A CA 1
ATOM 672 C C . ALA A 1 87 ? 2.351 -15.177 0.892 1.00 97.25 87 ALA A C 1
ATOM 674 O O . ALA A 1 87 ? 2.430 -14.904 2.087 1.00 97.25 87 ALA A O 1
ATOM 675 N N . ARG A 1 88 ? 1.397 -14.640 0.117 1.00 95.81 88 ARG A N 1
ATOM 676 C CA . ARG A 1 88 ? 0.413 -13.685 0.647 1.00 95.81 88 ARG A CA 1
ATOM 677 C C . ARG A 1 88 ? -0.446 -14.287 1.760 1.00 95.81 88 ARG A C 1
ATOM 679 O O . ARG A 1 88 ? -0.731 -13.596 2.734 1.00 95.81 88 ARG A O 1
ATOM 686 N N . ARG A 1 89 ? -0.899 -15.538 1.615 1.00 97.00 89 ARG A N 1
ATOM 687 C CA . ARG A 1 89 ? -1.706 -16.213 2.648 1.00 97.00 89 ARG A CA 1
ATOM 688 C C . ARG A 1 89 ? -0.927 -16.387 3.948 1.00 97.00 89 ARG A C 1
ATOM 690 O O . ARG A 1 89 ? -1.506 -16.160 5.004 1.00 97.00 89 ARG A O 1
ATOM 697 N N . ILE A 1 90 ? 0.355 -16.741 3.860 1.00 97.88 90 ILE A N 1
ATOM 698 C CA . ILE A 1 90 ? 1.248 -16.866 5.020 1.00 97.88 90 ILE A CA 1
ATOM 699 C C . ILE A 1 90 ? 1.382 -15.514 5.723 1.00 97.88 90 ILE A C 1
ATOM 701 O O . ILE A 1 90 ? 1.015 -15.412 6.887 1.00 97.88 90 ILE A O 1
ATOM 705 N N . VAL A 1 91 ? 1.767 -14.459 4.995 1.00 97.44 91 VAL A N 1
ATOM 706 C CA . VAL A 1 91 ? 1.911 -13.103 5.561 1.00 97.44 91 VAL A CA 1
ATOM 707 C C . VAL A 1 91 ? 0.608 -12.617 6.203 1.00 97.44 91 VAL A C 1
ATOM 709 O O . VAL A 1 91 ? 0.614 -12.014 7.273 1.00 97.44 91 VAL A O 1
ATOM 712 N N . HIS A 1 92 ? -0.536 -12.890 5.573 1.00 96.56 92 HIS A N 1
ATOM 713 C CA . HIS A 1 92 ? -1.835 -12.530 6.135 1.00 96.56 92 HIS A CA 1
ATOM 714 C C . HIS A 1 92 ? -2.153 -13.310 7.419 1.00 96.56 92 HIS A C 1
ATOM 716 O O . HIS A 1 92 ? -2.648 -12.722 8.378 1.00 96.56 92 HIS A O 1
ATOM 722 N N . ALA A 1 93 ? -1.865 -14.612 7.458 1.00 97.19 93 ALA A N 1
ATOM 723 C CA . ALA A 1 93 ? -2.046 -15.422 8.658 1.00 97.19 93 ALA A CA 1
ATOM 724 C C . ALA A 1 93 ? -1.137 -14.942 9.799 1.00 97.19 93 ALA A C 1
ATOM 726 O O . ALA A 1 93 ? -1.615 -14.766 10.916 1.00 97.19 93 ALA A O 1
ATOM 727 N N . GLU A 1 94 ? 0.133 -14.648 9.515 1.00 97.50 94 GLU A N 1
ATOM 728 C CA . GLU A 1 94 ? 1.086 -14.101 10.486 1.00 97.50 94 GLU A CA 1
ATOM 729 C C . GLU A 1 94 ? 0.596 -12.767 11.056 1.00 97.50 94 GLU A C 1
ATOM 731 O O . GLU A 1 94 ? 0.492 -12.615 12.274 1.00 97.50 94 GLU A O 1
ATOM 736 N N . MET A 1 95 ? 0.180 -11.836 10.193 1.00 96.75 95 MET A N 1
ATOM 737 C CA . MET A 1 95 ? -0.403 -10.558 10.609 1.00 96.75 95 MET A CA 1
ATOM 738 C C . MET A 1 95 ? -1.618 -10.754 11.525 1.00 96.75 95 MET A C 1
ATOM 740 O O . MET A 1 95 ? -1.738 -10.071 12.539 1.00 96.75 95 MET A O 1
ATOM 744 N N . GLN A 1 96 ? -2.511 -11.698 11.207 1.00 94.88 96 GLN A N 1
ATOM 745 C CA . GLN A 1 96 ? -3.665 -12.002 12.056 1.00 94.88 96 GLN A CA 1
ATOM 746 C C . GLN A 1 96 ? -3.253 -12.593 13.405 1.00 94.88 96 GLN A C 1
ATOM 748 O O . GLN A 1 96 ? -3.811 -12.213 14.437 1.00 94.88 96 GLN A O 1
ATOM 753 N N . THR A 1 97 ? -2.277 -13.504 13.419 1.00 94.62 97 THR A N 1
ATOM 754 C CA . THR A 1 97 ? -1.762 -14.071 14.671 1.00 94.62 97 THR A CA 1
ATOM 755 C C . THR A 1 97 ? -1.106 -13.009 15.541 1.00 94.62 97 THR A C 1
ATOM 757 O O . THR A 1 97 ? -1.347 -12.987 16.745 1.00 94.62 97 THR A O 1
ATOM 760 N N . GLU A 1 98 ? -0.361 -12.086 14.939 1.00 95.00 98 GLU A N 1
ATOM 761 C CA . GLU A 1 98 ? 0.308 -11.000 15.642 1.00 95.00 98 GLU A CA 1
ATOM 762 C C . GLU A 1 98 ? -0.692 -9.957 16.140 1.00 95.00 98 GLU A C 1
ATOM 764 O O . GLU A 1 98 ? -0.620 -9.517 17.283 1.00 95.00 98 GLU A O 1
ATOM 769 N N . HIS A 1 99 ? -1.705 -9.619 15.341 1.00 91.81 99 HIS A N 1
ATOM 770 C CA . HIS A 1 99 ? -2.794 -8.758 15.790 1.00 91.81 99 HIS A CA 1
ATOM 771 C C . HIS A 1 99 ? -3.528 -9.371 16.989 1.00 91.81 99 HIS A C 1
ATOM 773 O O . HIS A 1 99 ? -3.754 -8.696 17.992 1.00 91.81 99 HIS A O 1
ATOM 779 N N . ARG A 1 100 ? -3.835 -10.674 16.930 1.00 88.19 100 ARG A N 1
ATOM 780 C CA . ARG A 1 100 ? -4.425 -11.402 18.059 1.00 88.19 100 ARG A CA 1
ATOM 781 C C . ARG A 1 100 ? -3.497 -11.394 19.272 1.00 88.19 100 ARG A C 1
ATOM 783 O O . ARG A 1 100 ? -3.969 -11.166 20.381 1.00 88.19 100 ARG A O 1
ATOM 790 N N . ARG A 1 101 ? -2.196 -11.625 19.083 1.00 88.50 101 ARG A N 1
ATOM 791 C CA . ARG A 1 101 ? -1.197 -11.588 20.158 1.00 88.50 101 ARG A CA 1
ATOM 792 C C . ARG A 1 101 ? -1.160 -10.219 20.828 1.00 88.50 101 ARG A C 1
ATOM 794 O O . ARG A 1 101 ? -1.265 -10.152 22.047 1.00 88.50 101 ARG A O 1
ATOM 801 N N . ASN A 1 102 ? -1.087 -9.147 20.045 1.00 88.75 102 ASN A N 1
ATOM 802 C CA . ASN A 1 102 ? -1.075 -7.772 20.538 1.00 88.75 102 ASN A CA 1
ATOM 803 C C . ASN A 1 102 ? -2.374 -7.403 21.249 1.00 88.75 102 ASN A C 1
ATOM 805 O O . ASN A 1 102 ? -2.334 -6.766 22.296 1.00 88.75 102 ASN A O 1
ATOM 809 N N . PHE A 1 103 ? -3.522 -7.853 20.742 1.00 84.12 103 PHE A N 1
ATOM 810 C CA . PHE A 1 103 ? -4.797 -7.686 21.430 1.00 84.12 103 PHE A CA 1
ATOM 811 C C . PHE A 1 103 ? -4.797 -8.387 22.799 1.00 84.12 103 PHE A C 1
ATOM 813 O O . PHE A 1 103 ? -5.143 -7.770 23.804 1.00 84.12 103 PHE A O 1
ATOM 820 N N . MET A 1 104 ? -4.348 -9.644 22.868 1.00 80.69 104 MET A N 1
ATOM 821 C CA . MET A 1 104 ? -4.257 -10.383 24.135 1.00 80.69 104 MET A CA 1
ATOM 822 C C . MET A 1 104 ? -3.211 -9.788 25.090 1.00 80.69 104 MET A C 1
ATOM 824 O O . MET A 1 104 ? -3.412 -9.782 26.296 1.00 80.69 104 MET A O 1
ATOM 828 N N . HIS A 1 105 ? -2.093 -9.279 24.582 1.00 75.56 105 HIS A N 1
ATOM 829 C CA . HIS A 1 105 ? -1.026 -8.749 25.426 1.00 75.56 105 HIS A CA 1
ATOM 830 C C . HIS A 1 105 ? -1.329 -7.334 25.932 1.00 75.56 105 HIS A C 1
ATOM 832 O O . HIS A 1 105 ? -1.122 -7.042 27.103 1.00 75.56 105 HIS A O 1
ATOM 838 N N . ASN A 1 106 ? -1.835 -6.448 25.074 1.00 78.56 106 ASN A N 1
ATOM 839 C CA . ASN A 1 106 ? -2.002 -5.035 25.418 1.00 78.56 106 ASN A CA 1
ATOM 840 C C . ASN A 1 106 ? -3.364 -4.742 26.044 1.00 78.56 106 ASN A C 1
ATOM 842 O O . ASN A 1 106 ? -3.443 -3.902 26.931 1.00 78.56 106 ASN A O 1
ATOM 846 N N . ASN A 1 107 ? -4.420 -5.430 25.605 1.00 69.12 107 ASN A N 1
ATOM 847 C CA . ASN A 1 107 ? -5.779 -5.157 26.073 1.00 69.12 107 ASN A CA 1
ATOM 848 C C . ASN A 1 107 ? -6.159 -6.018 27.285 1.00 69.12 107 ASN A C 1
ATOM 850 O O . ASN A 1 107 ? -6.829 -5.538 28.193 1.00 69.12 107 ASN A O 1
ATOM 854 N N . TRP A 1 108 ? -5.674 -7.265 27.337 1.00 66.62 108 TRP A N 1
ATOM 855 C CA . TRP A 1 108 ? -5.978 -8.193 28.433 1.00 66.62 108 TRP A CA 1
ATOM 856 C C . TRP A 1 108 ? -4.922 -8.231 29.545 1.00 66.62 108 TRP A C 1
ATOM 858 O O . TRP A 1 108 ? -5.119 -8.933 30.533 1.00 66.62 108 TRP A O 1
ATOM 868 N N . SER A 1 109 ? -3.835 -7.454 29.458 1.00 65.69 109 SER A N 1
ATOM 869 C CA . SER A 1 109 ? -2.845 -7.334 30.548 1.00 65.69 109 SER A CA 1
ATOM 870 C C . SER A 1 109 ? -3.450 -6.839 31.861 1.00 65.69 109 SER A C 1
ATOM 872 O O . SER A 1 109 ? -3.019 -7.281 32.923 1.00 65.69 109 SER A O 1
ATOM 874 N N . VAL A 1 110 ? -4.496 -6.008 31.789 1.00 63.81 110 VAL A N 1
ATOM 875 C CA . VAL A 1 110 ? -5.307 -5.571 32.941 1.00 63.81 110 VAL A CA 1
ATOM 876 C C . VAL A 1 110 ? -5.886 -6.770 33.713 1.00 63.81 110 VAL A C 1
ATOM 878 O O . VAL A 1 110 ? -6.045 -6.715 34.932 1.00 63.81 110 VAL A O 1
ATOM 881 N N . PHE A 1 111 ? -6.133 -7.889 33.028 1.00 62.94 111 PHE A N 1
ATOM 882 C CA . PHE A 1 111 ? -6.691 -9.111 33.608 1.00 62.94 111 PHE A CA 1
ATOM 883 C C . PHE A 1 111 ? -5.642 -10.182 33.947 1.00 62.94 111 PHE A C 1
ATOM 885 O O . PHE A 1 111 ? -5.971 -11.158 34.609 1.00 62.94 111 PHE A O 1
ATOM 892 N N . ASN A 1 112 ? -4.380 -10.025 33.527 1.00 59.56 112 ASN A N 1
ATOM 893 C CA . ASN A 1 112 ? -3.354 -11.067 33.685 1.00 59.56 112 ASN A CA 1
ATOM 894 C C . ASN A 1 112 ? -2.752 -11.142 35.102 1.00 59.56 112 ASN A C 1
ATOM 896 O O . ASN A 1 112 ? -2.218 -12.184 35.469 1.00 59.56 112 ASN A O 1
ATOM 900 N N . ASN A 1 113 ? -2.853 -10.065 35.891 1.00 57.62 113 ASN A N 1
ATOM 901 C CA . ASN A 1 113 ? -2.383 -10.007 37.285 1.00 57.62 113 ASN A CA 1
ATOM 902 C C . ASN A 1 113 ? -3.528 -9.889 38.305 1.00 57.62 113 ASN A C 1
ATOM 904 O O . ASN A 1 113 ? -3.272 -9.876 39.507 1.00 57.62 113 ASN A O 1
ATOM 908 N N . SER A 1 114 ? -4.781 -9.773 37.850 1.00 55.56 114 SER A N 1
ATOM 909 C CA . SER A 1 114 ? -5.925 -9.919 38.744 1.00 55.56 114 SER A CA 1
ATOM 910 C C . SER A 1 114 ? -6.171 -11.407 38.910 1.00 55.56 114 SER A C 1
ATOM 912 O O . SER A 1 114 ? -6.444 -12.138 37.963 1.00 55.56 114 SER A O 1
ATOM 914 N N . GLU A 1 115 ? -6.029 -11.866 40.139 1.00 52.16 115 GLU A N 1
ATOM 915 C CA . GLU A 1 115 ? -6.172 -13.251 40.562 1.00 52.16 115 GLU A CA 1
ATOM 916 C C . GLU A 1 115 ? -7.637 -13.731 40.455 1.00 52.16 115 GLU A C 1
ATOM 918 O O . GLU A 1 115 ? -8.157 -14.301 41.396 1.00 52.16 115 GLU A O 1
ATOM 923 N N . LEU A 1 116 ? -8.389 -13.397 39.395 1.00 59.72 116 LEU A N 1
ATOM 924 C CA . LEU A 1 116 ? -9.862 -13.479 39.344 1.00 59.72 116 LEU A CA 1
ATOM 925 C C . LEU A 1 116 ? -10.545 -12.980 40.640 1.00 59.72 116 LEU A C 1
ATOM 927 O O . LEU A 1 116 ? -11.680 -13.358 40.935 1.00 59.72 116 LEU A O 1
ATOM 931 N N . GLN A 1 117 ? -9.863 -12.142 41.427 1.00 57.31 117 GLN A N 1
ATOM 932 C CA . GLN A 1 117 ? -10.429 -11.514 42.603 1.00 57.31 117 GLN A CA 1
ATOM 933 C C . GLN A 1 117 ? -11.326 -10.407 42.082 1.00 57.31 117 GLN A C 1
ATOM 935 O O . GLN A 1 117 ? -10.875 -9.463 41.437 1.00 57.31 117 GLN A O 1
ATOM 940 N N . TYR A 1 118 ? -12.621 -10.593 42.305 1.00 64.62 118 TYR A N 1
ATOM 941 C CA . TYR A 1 118 ? -13.620 -9.585 42.022 1.00 64.62 118 TYR A CA 1
ATOM 942 C C . TYR A 1 118 ? -13.298 -8.341 42.852 1.00 64.62 118 TYR A C 1
ATOM 944 O O . TYR A 1 118 ? -13.397 -8.387 44.077 1.00 64.62 118 TYR A O 1
ATOM 952 N N . ASP A 1 119 ? -12.903 -7.256 42.188 1.00 67.38 119 ASP A N 1
ATOM 953 C CA . ASP A 1 119 ? -12.716 -5.951 42.812 1.00 67.38 119 ASP A CA 1
ATOM 954 C C . ASP A 1 119 ? -14.029 -5.157 42.709 1.00 67.38 119 ASP A C 1
ATOM 956 O O . ASP A 1 119 ? -14.356 -4.654 41.634 1.00 67.38 119 ASP A O 1
ATOM 960 N N . PRO A 1 120 ? -14.802 -4.996 43.798 1.00 71.81 120 PRO A N 1
ATOM 961 C CA . PRO A 1 120 ? -16.087 -4.301 43.752 1.00 71.81 120 PRO A CA 1
ATOM 962 C C . PRO A 1 120 ? -15.977 -2.826 43.343 1.00 71.81 120 PRO A C 1
ATOM 964 O O . PRO A 1 120 ? -17.001 -2.206 43.061 1.00 71.81 120 PRO A O 1
ATOM 967 N N . SER A 1 121 ? -14.768 -2.253 43.355 1.00 74.06 121 SER A N 1
ATOM 968 C CA . SER A 1 121 ? -14.511 -0.878 42.924 1.00 74.06 121 SER A CA 1
ATOM 969 C C . SER A 1 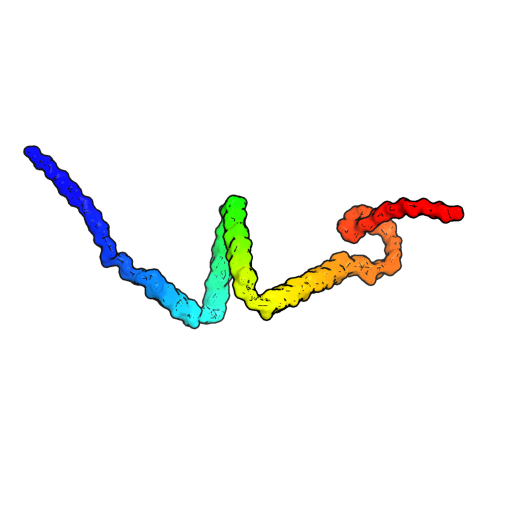121 ? -14.324 -0.738 41.408 1.00 74.06 121 SER A C 1
ATOM 971 O O . SER A 1 121 ? -14.392 0.377 40.889 1.00 74.06 121 SER A O 1
ATOM 973 N N . PHE A 1 122 ? -14.139 -1.847 40.684 1.00 68.94 122 PHE A N 1
ATOM 974 C CA . PHE A 1 122 ? -13.994 -1.854 39.233 1.00 68.94 122 PHE A CA 1
ATOM 975 C C . PHE A 1 122 ? -15.360 -1.991 38.546 1.00 68.94 122 PHE A C 1
ATOM 977 O O . PHE A 1 122 ? -16.136 -2.908 38.820 1.00 68.94 122 PHE A O 1
ATOM 984 N N . ASP A 1 123 ? -15.661 -1.088 37.610 1.00 72.56 123 ASP A N 1
ATOM 985 C CA . ASP A 1 123 ? -16.918 -1.099 36.856 1.00 72.56 123 ASP A CA 1
ATOM 986 C C . ASP A 1 123 ? -16.887 -2.144 35.729 1.00 72.56 123 ASP A C 1
ATOM 988 O O . ASP A 1 123 ? -16.722 -1.850 34.542 1.00 72.56 123 ASP A O 1
ATOM 992 N N . TYR A 1 124 ? -17.041 -3.409 36.120 1.00 72.25 124 TYR A N 1
ATOM 993 C CA . TYR A 1 124 ? -17.091 -4.537 35.193 1.00 72.25 124 TYR A CA 1
ATOM 994 C C . TYR A 1 124 ? -18.318 -4.507 34.269 1.00 72.25 124 TYR A C 1
ATOM 996 O O . TYR A 1 124 ? -18.292 -5.143 33.216 1.00 72.25 124 TYR A O 1
ATOM 1004 N N . HIS A 1 125 ? -19.387 -3.793 34.644 1.00 68.00 125 HIS A N 1
ATOM 1005 C CA . HIS A 1 125 ? -20.627 -3.732 33.868 1.00 68.00 125 HIS A CA 1
ATOM 1006 C C . HIS A 1 125 ? -20.497 -2.867 32.613 1.00 68.00 125 HIS A C 1
ATOM 1008 O O . HIS A 1 125 ? -21.113 -3.189 31.598 1.00 68.00 125 HIS A O 1
ATOM 1014 N N . ASN A 1 126 ? -19.676 -1.816 32.664 1.00 70.06 126 ASN A N 1
ATOM 1015 C CA . ASN A 1 126 ? -19.450 -0.915 31.533 1.00 70.06 126 ASN A CA 1
ATOM 1016 C C . ASN A 1 126 ? -18.116 -1.160 30.810 1.00 70.06 126 ASN A C 1
ATOM 1018 O O . ASN A 1 126 ? -17.755 -0.405 29.904 1.00 70.06 126 ASN A O 1
ATOM 1022 N N . HIS A 1 127 ? -17.369 -2.207 31.173 1.00 69.69 127 HIS A N 1
ATOM 1023 C CA . HIS A 1 127 ? -16.078 -2.465 30.548 1.00 69.69 127 HIS A CA 1
ATOM 1024 C C . HIS A 1 127 ? -16.254 -3.001 29.111 1.00 69.69 127 HIS A C 1
ATOM 1026 O O . HIS A 1 127 ? -16.815 -4.083 28.927 1.00 69.69 127 HIS A O 1
ATOM 1032 N N . PRO A 1 128 ? -15.705 -2.334 28.074 1.00 71.38 128 PRO A N 1
ATOM 1033 C CA . PRO A 1 128 ? -15.956 -2.671 26.664 1.00 71.38 128 PRO A CA 1
ATOM 1034 C C . PRO A 1 128 ? -15.433 -4.053 26.239 1.00 71.38 128 PRO A C 1
ATOM 1036 O O . PRO A 1 128 ? -15.732 -4.523 25.145 1.00 71.38 128 PRO A O 1
ATOM 1039 N N . GLN A 1 129 ? -14.636 -4.704 27.089 1.00 67.69 129 GLN A N 1
ATOM 1040 C CA . GLN A 1 129 ? -14.031 -6.015 26.827 1.00 67.69 129 GLN A CA 1
ATOM 1041 C C . GLN A 1 129 ? -14.681 -7.153 27.626 1.00 67.69 129 GLN A C 1
ATOM 1043 O O . GLN A 1 129 ? -14.337 -8.313 27.410 1.00 67.69 129 GLN A O 1
ATOM 1048 N N . ILE A 1 130 ? -15.608 -6.846 28.542 1.00 65.81 130 ILE A N 1
ATOM 1049 C CA . ILE A 1 130 ? -16.274 -7.842 29.384 1.00 65.81 130 ILE A CA 1
ATOM 1050 C C . ILE A 1 130 ? -17.740 -7.914 28.977 1.00 65.81 130 ILE A C 1
ATOM 1052 O O . ILE A 1 130 ? -18.536 -7.030 29.270 1.00 65.81 130 ILE A O 1
ATOM 1056 N N . VAL A 1 131 ? -18.115 -9.011 28.325 1.00 66.06 131 VAL A N 1
ATOM 1057 C CA . VAL A 1 131 ? -19.522 -9.336 28.084 1.00 66.06 131 VAL A CA 1
ATOM 1058 C C . VAL A 1 131 ? -19.979 -10.270 29.201 1.00 66.06 131 VAL A C 1
ATOM 1060 O O . VAL A 1 131 ? -19.767 -11.482 29.136 1.00 66.06 131 VAL A O 1
ATOM 1063 N N . ILE A 1 132 ? -20.591 -9.716 30.253 1.00 64.19 132 ILE A N 1
ATOM 1064 C CA . ILE A 1 132 ? -21.221 -10.522 31.309 1.00 64.19 132 ILE A CA 1
ATOM 1065 C C . ILE A 1 132 ? -22.536 -11.075 30.753 1.00 64.19 132 ILE A C 1
ATOM 1067 O O . ILE A 1 132 ? -23.576 -10.421 30.781 1.00 64.19 132 ILE A O 1
ATOM 1071 N N . GLY A 1 133 ? -22.490 -12.290 30.206 1.00 59.28 133 GLY A N 1
ATOM 1072 C CA . GLY A 1 133 ? -23.693 -12.982 29.750 1.00 59.28 133 GLY A CA 1
ATOM 1073 C C . GLY A 1 133 ? -24.673 -13.213 30.905 1.00 59.28 133 GLY A C 1
ATOM 1074 O O . GLY A 1 133 ? -24.290 -13.688 31.976 1.00 59.28 133 GLY A O 1
ATOM 1075 N N . SER A 1 134 ? -25.954 -12.914 30.688 1.00 54.34 134 SER A N 1
ATOM 1076 C CA . SER A 1 134 ? -27.029 -13.194 31.642 1.00 54.34 134 SER A CA 1
ATOM 1077 C C . SER A 1 134 ? -27.115 -14.707 31.886 1.00 54.34 134 SER A C 1
ATOM 1079 O O . SER A 1 134 ? -27.518 -15.467 31.006 1.00 54.34 134 SER A O 1
ATOM 1081 N N . ARG A 1 135 ? -26.731 -15.185 33.076 1.00 50.62 135 ARG A N 1
ATOM 1082 C CA . ARG A 1 135 ? -26.900 -16.598 33.456 1.00 50.62 135 ARG A CA 1
ATOM 1083 C C . ARG A 1 135 ? -28.377 -16.888 33.741 1.00 50.62 135 ARG A C 1
ATOM 1085 O O . ARG A 1 135 ? -28.806 -16.898 34.887 1.00 50.62 135 ARG A O 1
ATOM 1092 N N . THR A 1 136 ? -29.156 -17.219 32.718 1.00 52.62 136 THR A N 1
ATOM 1093 C CA . THR A 1 136 ? -30.474 -17.860 32.876 1.00 52.62 136 THR A CA 1
ATOM 1094 C C . THR A 1 136 ? -30.323 -19.374 33.054 1.00 52.62 136 THR A C 1
ATOM 1096 O O . THR A 1 136 ? -30.932 -20.171 32.347 1.00 52.62 136 THR A O 1
ATOM 1099 N N . LYS A 1 137 ? -29.491 -19.823 34.003 1.00 55.38 137 LYS A N 1
ATOM 1100 C CA . LYS A 1 137 ? -29.480 -21.244 34.376 1.00 55.38 137 LYS A CA 1
ATOM 1101 C C . LYS A 1 137 ? -30.547 -21.471 35.441 1.00 55.38 137 LYS A C 1
ATOM 1103 O O . LYS A 1 137 ? -30.330 -21.174 36.611 1.00 55.38 137 LYS A O 1
ATOM 1108 N N . LYS A 1 138 ? -31.708 -21.982 35.020 1.00 49.47 138 LYS A N 1
ATOM 1109 C CA . LYS A 1 138 ? -32.663 -22.614 35.936 1.00 49.47 138 LYS A CA 1
ATOM 1110 C C . LYS A 1 138 ? -32.012 -23.901 36.436 1.00 49.47 138 LYS A C 1
ATOM 1112 O O . LYS A 1 138 ? -31.846 -24.841 35.665 1.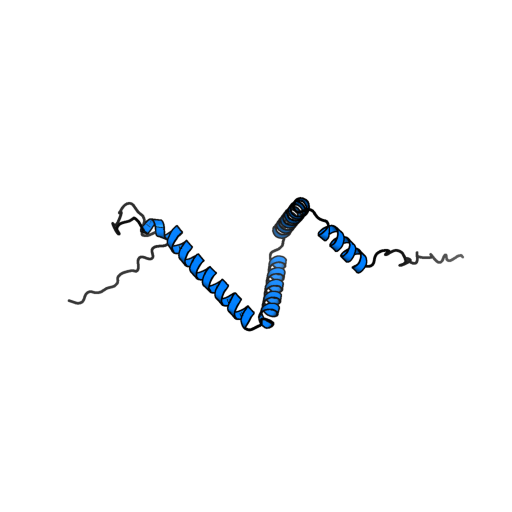00 49.47 138 LYS A O 1
ATOM 1117 N N . TRP A 1 139 ? -31.592 -23.911 37.694 1.00 51.84 139 TRP A N 1
ATOM 1118 C CA . TRP A 1 139 ? -31.200 -25.140 38.370 1.00 51.84 139 TRP A CA 1
ATOM 1119 C C . TRP A 1 139 ? -32.476 -25.938 38.625 1.00 51.84 139 TRP A C 1
ATOM 1121 O O . TRP A 1 139 ? -33.359 -25.474 39.343 1.00 51.84 139 TRP A O 1
ATOM 1131 N N . GLN A 1 140 ? -32.609 -27.084 37.966 1.00 49.31 140 GLN A N 1
ATOM 1132 C CA . GLN A 1 140 ? -33.592 -28.088 38.353 1.00 49.31 140 GLN A CA 1
ATOM 1133 C C . GLN A 1 140 ? -32.900 -28.995 39.373 1.00 49.31 140 GLN A C 1
ATOM 1135 O O . GLN A 1 140 ? -31.832 -29.531 39.075 1.00 49.31 140 GLN A O 1
ATOM 1140 N N . PHE A 1 141 ? -33.461 -29.034 40.582 1.00 50.75 141 PHE A N 1
ATOM 1141 C CA . PHE A 1 141 ? -33.100 -29.975 41.642 1.00 50.75 141 PHE A CA 1
ATOM 1142 C C . PHE A 1 141 ? -33.725 -31.340 41.367 1.00 50.75 141 PHE A C 1
ATOM 1144 O O . PHE A 1 141 ? -34.858 -31.354 40.828 1.00 50.75 141 PHE A O 1
#

pLDDT: mean 80.0, std 19.27, range [37.75, 97.94]

Foldseek 3Di:
DDDDDPDDDPPPPPPPPDDPVNVVVVVVVVVVPDDPVNVVVVVVVVVVVVVVVVVPDDPVNVVVVVVVVVVVVVVVVVPDDPVRVVVVVVVVVVVVVVVVVCCCVVVCVVVPPPPPPDDVVDPLVPDPPHDPDDPPDDDDD